Protein AF-A0A933T3J9-F1 (afdb_monomer_lite)

Radius of gyration: 17.56 Å; chains: 1; bounding box: 38×49×38 Å

Structure (mmCIF, N/CA/C/O backbone):
data_AF-A0A933T3J9-F1
#
_entry.id   AF-A0A933T3J9-F1
#
loop_
_atom_site.group_PDB
_atom_site.id
_atom_site.type_symbol
_atom_site.label_atom_id
_atom_site.label_alt_id
_atom_site.label_comp_id
_atom_site.label_asym_id
_atom_site.label_entity_id
_atom_site.label_seq_id
_atom_site.pdbx_PDB_ins_code
_atom_site.Cartn_x
_atom_site.Cartn_y
_atom_site.Cartn_z
_atom_site.occupancy
_atom_site.B_iso_or_equiv
_atom_site.auth_seq_id
_atom_site.auth_comp_id
_atom_site.auth_asym_id
_atom_site.auth_atom_id
_atom_site.pdbx_PDB_model_num
ATOM 1 N N . MET A 1 1 ? 1.693 22.160 -17.243 1.00 55.09 1 MET A N 1
ATOM 2 C CA . MET A 1 1 ? 0.387 21.492 -17.421 1.00 55.09 1 MET A CA 1
ATOM 3 C C . MET A 1 1 ? 0.238 20.539 -16.253 1.00 55.09 1 MET A C 1
ATOM 5 O O . MET A 1 1 ? 1.158 19.763 -16.039 1.00 55.09 1 MET A O 1
ATOM 9 N N . ASP A 1 2 ? -0.835 20.651 -15.471 1.00 64.81 2 ASP A N 1
ATOM 10 C CA . ASP A 1 2 ? -1.022 19.845 -14.259 1.00 64.81 2 ASP A CA 1
ATOM 11 C C . ASP A 1 2 ? -2.109 18.801 -14.507 1.00 64.81 2 ASP A C 1
ATOM 13 O O . ASP A 1 2 ? -3.264 19.147 -14.759 1.00 64.81 2 ASP A O 1
ATOM 17 N N . PHE A 1 3 ? -1.749 17.526 -14.394 1.00 70.88 3 PHE A N 1
ATOM 18 C CA . PHE A 1 3 ? -2.694 16.413 -14.466 1.00 70.88 3 PHE A CA 1
ATOM 19 C C . PHE A 1 3 ? -2.849 15.803 -13.082 1.00 70.88 3 PHE A C 1
ATOM 21 O O . PHE A 1 3 ? -1.856 15.551 -12.404 1.00 70.88 3 PHE A O 1
ATOM 28 N N . SER A 1 4 ? -4.089 15.594 -12.640 1.00 78.44 4 SER A N 1
ATOM 29 C CA . SER A 1 4 ? -4.407 14.926 -11.374 1.00 78.44 4 SER A CA 1
ATOM 30 C C . SER A 1 4 ? -5.415 13.822 -11.625 1.00 78.44 4 SER A C 1
ATOM 32 O O . SER A 1 4 ? -6.402 14.044 -12.324 1.00 78.44 4 SER A O 1
ATOM 34 N N . PHE A 1 5 ? -5.194 12.661 -11.026 1.00 80.31 5 PHE A N 1
ATOM 35 C CA . PHE A 1 5 ? -6.077 11.517 -11.197 1.00 80.31 5 PHE A CA 1
ATOM 36 C C . PHE A 1 5 ? -6.104 10.657 -9.930 1.00 80.31 5 PHE A C 1
ATOM 38 O O . PHE A 1 5 ? -5.130 10.597 -9.172 1.00 80.31 5 PHE A O 1
ATOM 45 N N . VAL A 1 6 ? -7.267 10.056 -9.668 1.00 83.12 6 VAL A N 1
ATOM 46 C CA . VAL A 1 6 ? -7.480 9.112 -8.565 1.00 83.12 6 VAL A CA 1
ATOM 47 C C . VAL A 1 6 ? -7.300 7.712 -9.127 1.00 83.12 6 VAL A C 1
ATOM 49 O O . VAL A 1 6 ? -8.023 7.332 -10.042 1.00 83.12 6 VAL A O 1
ATOM 52 N N . ASN A 1 7 ? -6.359 6.953 -8.568 1.00 74.06 7 ASN A N 1
ATOM 53 C CA . ASN A 1 7 ? -6.051 5.603 -9.050 1.00 74.06 7 ASN A CA 1
ATOM 54 C C . ASN A 1 7 ? -6.720 4.504 -8.241 1.00 74.06 7 ASN A C 1
ATOM 56 O O . ASN A 1 7 ? -7.102 3.476 -8.788 1.00 74.06 7 ASN A O 1
ATOM 60 N N . ASN A 1 8 ? -6.802 4.686 -6.927 1.00 85.94 8 ASN A N 1
ATOM 61 C CA . ASN A 1 8 ? -7.335 3.685 -6.024 1.00 85.94 8 ASN A CA 1
ATOM 62 C C . ASN A 1 8 ? -7.976 4.346 -4.812 1.00 85.94 8 ASN A C 1
ATOM 64 O O . ASN A 1 8 ? -7.613 5.453 -4.398 1.00 85.94 8 ASN A O 1
ATOM 68 N N . PHE A 1 9 ? -8.918 3.619 -4.227 1.00 93.50 9 PHE A N 1
ATOM 69 C CA . PHE A 1 9 ? -9.511 3.950 -2.947 1.00 93.50 9 PHE A CA 1
ATOM 70 C C . PHE A 1 9 ? -9.693 2.682 -2.119 1.00 93.50 9 PHE A C 1
ATOM 72 O O . PHE A 1 9 ? -9.821 1.584 -2.655 1.00 93.50 9 PHE A O 1
ATOM 79 N N . LEU A 1 10 ? -9.713 2.849 -0.803 1.00 95.44 10 LEU A N 1
ATOM 80 C CA . LEU A 1 10 ? -10.013 1.799 0.157 1.00 95.44 10 LEU A CA 1
ATOM 81 C C . LEU A 1 10 ? -11.056 2.307 1.142 1.00 95.44 10 LEU A C 1
ATOM 83 O O . LEU A 1 10 ? -11.015 3.463 1.561 1.00 95.44 10 LEU A O 1
ATOM 87 N N . ILE A 1 11 ? -11.967 1.427 1.538 1.00 95.31 11 ILE A N 1
ATOM 88 C CA . ILE A 1 11 ? -12.901 1.668 2.637 1.00 95.31 11 ILE A CA 1
ATOM 89 C C . ILE A 1 11 ? -12.298 1.043 3.896 1.00 95.31 11 ILE A C 1
ATOM 91 O O . ILE A 1 11 ? -11.693 -0.032 3.830 1.00 95.31 11 ILE A O 1
ATOM 95 N N . SER A 1 12 ? -12.431 1.722 5.034 1.00 94.94 12 SER A N 1
ATOM 96 C CA . SER A 1 12 ? -11.955 1.199 6.309 1.00 94.94 12 SER A CA 1
ATOM 97 C C . SER A 1 12 ? -12.676 -0.105 6.667 1.00 94.94 12 SER A C 1
ATOM 99 O O . SER A 1 12 ? -13.829 -0.307 6.286 1.00 94.94 12 SER A O 1
ATOM 101 N N . PRO A 1 13 ? -12.044 -1.000 7.441 1.00 93.06 13 PRO A N 1
ATOM 102 C CA . PRO A 1 13 ? -12.647 -2.283 7.810 1.00 93.06 13 PRO A CA 1
ATOM 103 C C . PRO A 1 13 ? -13.990 -2.200 8.543 1.00 93.06 13 PRO A C 1
ATOM 105 O O . PRO A 1 13 ? -14.773 -3.143 8.485 1.00 93.06 13 PRO A O 1
ATOM 108 N N . ASP A 1 14 ? -14.251 -1.093 9.237 1.00 93.75 14 ASP A N 1
ATOM 109 C CA . ASP A 1 14 ? -15.522 -0.811 9.911 1.00 93.75 14 ASP A CA 1
ATOM 110 C C . ASP A 1 14 ? -16.562 -0.125 9.005 1.00 93.75 14 ASP A C 1
ATOM 112 O O . ASP A 1 14 ? -17.691 0.100 9.433 1.00 93.75 14 ASP A O 1
ATOM 116 N N . GLY A 1 15 ? -16.207 0.205 7.760 1.00 94.75 15 GLY A N 1
ATOM 117 C CA . GLY A 1 15 ? -17.090 0.842 6.783 1.00 94.75 15 GLY A CA 1
ATOM 118 C C . GLY A 1 15 ? -17.338 2.336 7.005 1.00 94.75 15 GLY A C 1
ATOM 119 O O . GLY A 1 15 ? -18.143 2.926 6.289 1.00 94.75 15 GLY A O 1
ATOM 120 N N . LEU A 1 16 ? -16.681 2.964 7.984 1.00 95.31 16 LEU A N 1
ATOM 121 C CA . LEU A 1 16 ? -16.985 4.343 8.386 1.00 95.31 16 LEU A CA 1
ATOM 122 C C . LEU A 1 16 ? -16.165 5.400 7.642 1.00 95.31 16 LEU A C 1
ATOM 124 O O . LEU A 1 16 ? -16.545 6.574 7.619 1.00 95.31 16 LEU A O 1
ATOM 128 N N . ARG A 1 17 ? -15.036 5.012 7.045 1.00 95.31 17 ARG A N 1
ATOM 129 C CA . ARG A 1 17 ? -14.083 5.920 6.404 1.00 95.31 17 ARG A CA 1
ATOM 130 C C . ARG A 1 17 ? -13.668 5.424 5.032 1.00 95.31 17 ARG A C 1
ATOM 132 O O . ARG A 1 17 ? -13.721 4.237 4.728 1.00 95.31 17 ARG A O 1
ATOM 139 N N . ILE A 1 18 ? -13.199 6.359 4.222 1.00 96.31 18 ILE A N 1
ATOM 140 C CA . ILE A 1 18 ? -12.605 6.108 2.915 1.00 96.31 18 ILE A CA 1
ATOM 141 C C . ILE A 1 18 ? -11.240 6.788 2.846 1.00 96.31 18 ILE A C 1
ATOM 143 O O . ILE A 1 18 ? -11.053 7.889 3.367 1.00 96.31 18 ILE A O 1
ATOM 147 N N . ALA A 1 19 ? -10.291 6.124 2.203 1.00 96.12 19 ALA A N 1
ATOM 148 C CA . ALA A 1 19 ? -9.004 6.667 1.818 1.00 96.12 19 ALA A CA 1
ATOM 149 C C . ALA A 1 19 ? -8.888 6.594 0.298 1.00 96.12 19 ALA A C 1
ATOM 151 O O . ALA A 1 19 ? -9.333 5.620 -0.305 1.00 96.12 19 ALA A O 1
ATOM 152 N N . TRP A 1 20 ? -8.289 7.599 -0.330 1.00 94.88 20 TRP A N 1
ATOM 153 C CA . TRP A 1 20 ? -7.970 7.584 -1.759 1.00 94.88 20 TRP A CA 1
ATOM 154 C C . TRP A 1 20 ? -6.643 8.285 -1.994 1.00 94.88 20 TRP A C 1
ATOM 156 O O . TRP A 1 20 ? -6.284 9.227 -1.278 1.00 94.88 20 TRP A O 1
ATOM 166 N N . ASN A 1 21 ? -5.914 7.822 -3.003 1.00 91.25 21 ASN A N 1
ATOM 167 C CA . ASN A 1 21 ? -4.670 8.448 -3.404 1.00 91.25 21 ASN A CA 1
ATOM 168 C C . ASN A 1 21 ? -4.857 9.247 -4.693 1.00 91.25 21 ASN A C 1
ATOM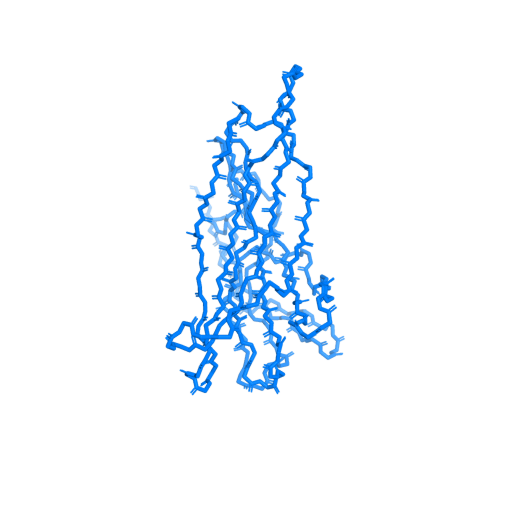 170 O O . ASN A 1 21 ? -5.579 8.840 -5.604 1.00 91.25 21 ASN A O 1
ATOM 174 N N . VAL A 1 22 ? -4.181 10.387 -4.754 1.00 89.06 22 VAL A N 1
ATOM 175 C CA . VAL A 1 22 ? -4.123 11.271 -5.912 1.00 89.06 22 VAL A CA 1
ATOM 176 C C . VAL A 1 22 ? -2.670 11.356 -6.344 1.00 89.06 22 VAL A C 1
ATOM 178 O O . VAL A 1 22 ? -1.807 11.721 -5.546 1.00 89.06 22 VAL A O 1
ATOM 181 N N . ASN A 1 23 ? -2.408 11.040 -7.608 1.00 83.19 23 ASN A N 1
ATOM 182 C CA . ASN A 1 23 ? -1.127 11.332 -8.235 1.00 83.19 23 ASN A CA 1
ATOM 183 C C . ASN A 1 23 ? -1.289 12.605 -9.062 1.00 83.19 23 ASN A C 1
ATOM 185 O O . ASN A 1 23 ? -2.213 12.712 -9.874 1.00 83.19 23 ASN A O 1
ATOM 189 N N . ARG A 1 24 ? -0.412 13.585 -8.832 1.00 81.94 24 ARG A N 1
ATOM 190 C CA . ARG A 1 24 ? -0.346 14.807 -9.631 1.00 81.94 24 ARG A CA 1
ATOM 191 C C . ARG A 1 24 ? 1.013 14.928 -10.299 1.00 81.94 24 ARG A C 1
ATOM 193 O O . ARG A 1 24 ? 2.027 14.971 -9.610 1.00 81.94 24 ARG A O 1
ATOM 200 N N . ILE A 1 25 ? 1.022 15.042 -11.621 1.00 77.69 25 ILE A N 1
ATOM 201 C CA . ILE A 1 25 ? 2.235 15.337 -12.387 1.00 77.69 25 ILE A CA 1
ATOM 202 C C . ILE A 1 25 ? 2.425 16.853 -12.379 1.00 77.69 25 ILE A C 1
ATOM 204 O O . ILE A 1 25 ? 1.504 17.598 -12.715 1.00 77.69 25 ILE A O 1
ATOM 208 N N . THR A 1 26 ? 3.599 17.299 -11.943 1.00 73.38 26 THR A N 1
ATOM 209 C CA . THR A 1 26 ? 3.971 18.711 -11.784 1.00 73.38 26 THR A CA 1
ATOM 210 C C . THR A 1 26 ? 5.391 18.954 -12.284 1.00 73.38 26 THR A C 1
ATOM 212 O O . THR A 1 26 ? 6.182 18.013 -12.366 1.00 73.38 26 THR A O 1
ATOM 215 N N . ASN A 1 27 ? 5.723 20.223 -12.555 1.00 70.75 27 ASN A N 1
ATOM 216 C CA . ASN A 1 27 ? 7.089 20.686 -12.836 1.00 70.75 27 ASN A CA 1
ATOM 217 C C . ASN A 1 27 ? 7.819 19.818 -13.872 1.00 70.75 27 ASN A C 1
ATOM 219 O O . ASN A 1 27 ? 8.883 19.271 -13.593 1.00 70.75 27 ASN A O 1
ATOM 223 N N . ILE A 1 28 ? 7.216 19.672 -15.051 1.00 70.44 28 ILE A N 1
ATOM 224 C CA . ILE A 1 28 ? 7.847 19.003 -16.188 1.00 70.44 28 ILE A CA 1
ATOM 225 C C . ILE A 1 28 ? 9.017 19.881 -16.646 1.00 70.44 28 ILE A C 1
ATOM 227 O O . ILE A 1 28 ? 8.816 21.046 -16.991 1.00 70.44 28 ILE A O 1
ATOM 231 N N . ILE A 1 29 ? 10.226 19.337 -16.582 1.00 69.12 29 ILE A N 1
ATOM 232 C CA . ILE A 1 29 ? 11.463 19.955 -17.048 1.00 69.12 29 ILE A CA 1
ATOM 233 C C . ILE A 1 29 ? 11.836 19.246 -18.348 1.00 69.12 29 ILE A C 1
ATOM 235 O O . ILE A 1 29 ? 12.036 18.035 -18.361 1.00 69.12 29 ILE A O 1
ATOM 239 N N . GLU A 1 30 ? 11.908 20.009 -19.433 1.00 60.75 30 GLU A N 1
ATOM 240 C CA . GLU A 1 30 ? 12.377 19.528 -20.732 1.00 60.75 30 GLU A CA 1
ATOM 241 C C . GLU A 1 30 ? 13.916 19.466 -20.708 1.00 60.75 30 GLU A C 1
ATOM 243 O O . GLU A 1 30 ? 14.597 20.457 -20.965 1.00 60.75 30 GLU A O 1
ATOM 248 N N . ASP A 1 31 ? 14.463 18.318 -20.308 1.00 63.38 31 ASP A N 1
ATOM 249 C CA . ASP A 1 31 ? 15.848 17.891 -20.555 1.00 63.38 31 ASP A CA 1
ATOM 250 C C . ASP A 1 31 ? 15.862 16.705 -21.543 1.00 63.38 31 ASP A C 1
ATOM 252 O O . ASP A 1 31 ? 14.793 16.224 -21.915 1.00 63.38 31 ASP A O 1
ATOM 256 N N . ASP A 1 32 ? 17.042 16.252 -21.996 1.00 56.03 32 ASP A N 1
ATOM 257 C CA . ASP A 1 32 ? 17.184 15.180 -23.010 1.00 56.03 32 ASP A CA 1
ATOM 258 C C . ASP A 1 32 ? 16.370 13.908 -22.672 1.00 56.03 32 ASP A C 1
ATOM 260 O O . ASP A 1 32 ? 15.884 13.228 -23.574 1.00 56.03 32 ASP A O 1
ATOM 264 N N . ASP A 1 33 ? 16.173 13.645 -21.375 1.00 62.41 33 ASP A N 1
ATOM 265 C CA . ASP A 1 33 ? 15.418 12.514 -20.826 1.00 62.41 33 ASP A CA 1
ATOM 266 C C . ASP A 1 33 ? 13.975 12.898 -20.408 1.00 62.41 33 ASP A C 1
ATOM 268 O O . ASP A 1 33 ? 13.097 12.052 -20.300 1.00 62.41 33 ASP A O 1
ATOM 272 N N . GLY A 1 34 ? 13.668 14.169 -20.155 1.00 66.50 34 GLY A N 1
ATOM 273 C CA . GLY A 1 34 ? 12.379 14.613 -19.619 1.00 66.50 34 GLY A CA 1
ATOM 274 C C . GLY A 1 34 ? 12.160 14.246 -18.149 1.00 66.50 34 GLY A C 1
ATOM 275 O O . GLY A 1 34 ? 11.584 13.207 -17.815 1.00 66.50 34 GLY A O 1
ATOM 276 N N . THR A 1 35 ? 12.541 15.132 -17.235 1.00 70.62 35 THR A N 1
ATOM 277 C CA . THR A 1 35 ? 12.267 14.984 -15.800 1.00 70.62 35 THR A CA 1
ATOM 278 C C . THR A 1 35 ? 10.897 15.559 -15.425 1.00 70.62 35 THR A C 1
ATOM 280 O O . THR A 1 35 ? 10.619 16.729 -15.673 1.00 70.62 35 THR A O 1
ATOM 283 N N . ALA A 1 36 ? 10.070 14.810 -14.692 1.00 75.69 36 ALA A N 1
ATOM 284 C CA . ALA A 1 36 ? 8.884 15.355 -14.023 1.00 75.69 36 ALA A CA 1
ATOM 285 C C . ALA A 1 36 ? 8.840 15.001 -12.536 1.00 75.69 36 ALA A C 1
ATOM 287 O O . ALA A 1 36 ? 9.555 14.129 -12.036 1.00 75.69 36 ALA A O 1
ATOM 288 N N . PHE A 1 37 ? 7.966 15.688 -11.806 1.00 77.75 37 PHE A N 1
ATOM 289 C CA . PHE A 1 37 ? 7.715 15.406 -10.402 1.00 77.75 37 PHE A CA 1
ATOM 290 C C . PHE A 1 37 ? 6.298 14.890 -10.216 1.00 77.75 37 PHE A C 1
ATOM 292 O O . PHE A 1 37 ? 5.326 15.585 -10.521 1.00 77.75 37 PHE A O 1
ATOM 299 N N . ILE A 1 38 ? 6.181 13.690 -9.654 1.00 79.75 38 ILE A N 1
ATOM 300 C CA . ILE A 1 38 ? 4.901 13.134 -9.234 1.00 79.75 38 ILE A CA 1
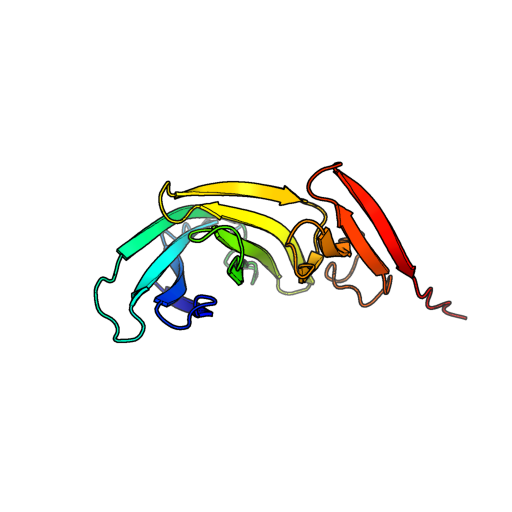ATOM 301 C C . ILE A 1 38 ? 4.712 13.466 -7.765 1.00 79.75 38 ILE A C 1
ATOM 303 O O . ILE A 1 38 ? 5.455 13.025 -6.890 1.00 79.75 38 ILE A O 1
ATOM 307 N N . LYS A 1 39 ? 3.695 14.264 -7.489 1.00 85.69 39 LYS A N 1
ATOM 308 C CA . LYS A 1 39 ? 3.221 14.531 -6.145 1.00 85.69 39 LYS A CA 1
ATOM 309 C C . LYS A 1 39 ? 2.181 13.471 -5.798 1.00 85.69 39 LYS A C 1
ATOM 311 O O . LYS A 1 39 ? 1.101 13.454 -6.390 1.00 85.69 39 LYS A O 1
ATOM 316 N N . HIS A 1 40 ? 2.521 12.592 -4.866 1.00 87.62 40 HIS A N 1
ATOM 317 C CA . HIS A 1 40 ? 1.617 11.563 -4.371 1.00 87.62 40 HIS A CA 1
ATOM 318 C C . HIS A 1 40 ? 0.972 12.050 -3.077 1.00 87.62 40 HIS A C 1
ATOM 320 O O . HIS A 1 40 ? 1.662 12.392 -2.117 1.00 87.62 40 HIS A O 1
ATOM 326 N N . GLU A 1 41 ? -0.354 12.114 -3.063 1.00 92.25 41 GLU A N 1
ATOM 327 C CA . GLU A 1 41 ? -1.145 12.597 -1.935 1.00 92.25 41 GLU A CA 1
ATOM 328 C C . GLU A 1 41 ? -2.158 11.536 -1.520 1.00 92.25 41 GLU A C 1
ATOM 330 O O . GLU A 1 41 ? -2.830 10.951 -2.367 1.00 92.25 41 GLU A O 1
ATOM 335 N N . VAL A 1 42 ? -2.310 11.319 -0.216 1.00 94.12 42 VAL A N 1
ATOM 336 C CA . VAL A 1 42 ? -3.337 10.430 0.336 1.00 94.12 42 VAL A CA 1
ATOM 337 C C . VAL A 1 42 ? -4.293 11.261 1.160 1.00 94.12 42 VAL A C 1
ATOM 339 O O . VAL A 1 42 ? -3.892 11.992 2.071 1.00 94.12 42 VAL A O 1
ATOM 342 N N . TYR A 1 43 ? -5.570 11.125 0.842 1.00 95.25 43 TYR A N 1
ATOM 343 C CA . TYR A 1 43 ? -6.650 11.752 1.575 1.00 95.25 43 TYR A CA 1
ATOM 344 C C . TYR A 1 43 ? -7.464 10.699 2.307 1.00 95.25 43 TYR A C 1
ATOM 346 O O . TYR A 1 43 ? -7.593 9.567 1.845 1.00 95.25 43 TYR A O 1
ATOM 354 N N . THR A 1 44 ? -8.046 11.102 3.431 1.00 96.12 44 THR A N 1
ATOM 355 C CA . THR A 1 44 ? -9.072 10.335 4.137 1.00 96.12 44 THR A CA 1
ATOM 356 C C . THR A 1 44 ? -10.299 11.202 4.360 1.00 96.12 44 THR A C 1
ATOM 358 O O . THR A 1 44 ? -10.185 12.427 4.410 1.00 96.12 44 THR A O 1
ATOM 361 N N . ALA A 1 45 ? -11.463 10.577 4.481 1.00 97.06 45 ALA A N 1
ATOM 362 C CA . ALA A 1 45 ? -12.709 11.216 4.886 1.00 97.06 45 ALA A CA 1
ATOM 363 C C . ALA A 1 45 ? -13.622 10.187 5.565 1.00 97.06 45 ALA A C 1
ATOM 365 O O . ALA A 1 45 ? -13.403 8.975 5.451 1.00 97.06 45 ALA A O 1
ATOM 366 N N . ASN A 1 46 ? -14.671 10.658 6.234 1.00 96.81 46 ASN A N 1
ATOM 367 C CA . ASN A 1 46 ? -15.814 9.810 6.562 1.00 96.81 46 ASN A CA 1
ATOM 368 C C . ASN A 1 46 ? -16.505 9.360 5.264 1.00 96.81 46 ASN A C 1
ATOM 370 O O . ASN A 1 46 ? -16.377 10.009 4.224 1.00 96.81 46 ASN A O 1
ATOM 374 N N . ILE A 1 47 ? -17.260 8.261 5.315 1.00 95.50 47 ILE A N 1
ATOM 375 C CA . ILE A 1 47 ? -17.940 7.718 4.127 1.00 95.50 47 ILE A CA 1
ATOM 376 C C . ILE A 1 47 ? -18.982 8.684 3.530 1.00 95.50 47 ILE A C 1
ATOM 378 O O . ILE A 1 47 ? -19.269 8.625 2.339 1.00 95.50 47 ILE A O 1
ATOM 382 N N . ASP A 1 48 ? -19.502 9.618 4.334 1.00 95.50 48 ASP A N 1
ATOM 383 C CA . ASP A 1 48 ? -20.388 10.705 3.893 1.00 95.50 48 ASP A CA 1
ATOM 384 C C . ASP A 1 48 ? -19.633 11.905 3.278 1.00 95.50 48 ASP A C 1
ATOM 386 O O . ASP A 1 48 ? -20.238 12.926 2.951 1.00 95.50 48 ASP A O 1
ATOM 390 N N . GLY A 1 49 ? -18.309 11.798 3.128 1.00 92.44 49 GLY A N 1
ATOM 391 C CA . GLY A 1 49 ? -17.429 12.814 2.550 1.00 92.44 49 GLY A CA 1
ATOM 392 C C . GLY A 1 49 ? -16.996 13.918 3.518 1.00 92.44 49 GLY A C 1
ATOM 393 O O . GLY A 1 49 ? -16.187 14.771 3.139 1.00 92.44 49 GLY A O 1
ATOM 394 N N . LYS A 1 50 ? -17.491 13.923 4.762 1.00 95.94 50 LYS A N 1
ATOM 395 C CA . LYS A 1 50 ? -17.083 14.907 5.775 1.00 95.94 50 LYS A CA 1
ATOM 396 C C . LYS A 1 50 ? -15.710 14.590 6.356 1.00 95.94 50 LYS A C 1
ATOM 398 O O . LYS A 1 50 ? -15.162 13.507 6.170 1.00 95.94 50 LYS A O 1
ATOM 403 N N . ASP A 1 51 ? -15.152 15.568 7.066 1.00 95.25 51 ASP A N 1
ATOM 404 C CA . ASP A 1 51 ? -13.850 15.471 7.733 1.00 95.25 51 ASP A CA 1
ATOM 405 C C . ASP A 1 51 ? -12.704 15.069 6.795 1.00 95.25 51 ASP A C 1
ATOM 407 O O . ASP A 1 51 ? -11.776 14.362 7.190 1.00 95.25 51 ASP A O 1
ATOM 411 N N . LYS A 1 52 ? -12.751 15.548 5.545 1.00 96.19 52 LYS A N 1
ATOM 412 C CA . LYS A 1 52 ? -11.684 15.321 4.572 1.00 96.19 52 LYS A CA 1
ATOM 413 C C . LYS A 1 52 ? -10.354 15.883 5.082 1.00 96.19 52 LYS A C 1
ATOM 415 O O . LYS A 1 52 ? -10.250 17.074 5.377 1.00 96.19 52 LYS A O 1
ATOM 420 N N . ARG A 1 53 ? -9.312 15.050 5.099 1.00 95.44 53 ARG A N 1
ATOM 421 C CA . ARG A 1 53 ? -7.949 15.411 5.526 1.00 95.44 53 ARG A CA 1
ATOM 422 C C . ARG A 1 53 ? -6.910 14.874 4.551 1.00 95.44 53 ARG A C 1
ATOM 424 O O . ARG A 1 53 ? -7.030 13.744 4.089 1.00 95.44 53 ARG A O 1
ATOM 431 N N . LEU A 1 54 ? -5.888 15.678 4.262 1.00 95.50 54 LEU A N 1
ATOM 432 C CA . LEU A 1 54 ? -4.642 15.206 3.653 1.00 95.50 54 LEU A CA 1
ATOM 433 C C . LEU A 1 54 ? -3.807 14.560 4.761 1.00 95.50 54 LEU A C 1
ATOM 435 O O . LEU A 1 54 ? -3.498 15.227 5.744 1.00 95.50 54 LEU A O 1
ATOM 439 N N . VAL A 1 55 ? -3.478 13.282 4.613 1.00 95.19 55 VAL A N 1
ATOM 440 C CA . VAL A 1 55 ? -2.802 12.488 5.658 1.00 95.19 55 VAL A CA 1
ATOM 441 C C . VAL A 1 55 ? -1.390 12.077 5.263 1.00 95.19 55 VAL A C 1
ATOM 443 O O . VAL A 1 55 ? -0.578 11.728 6.111 1.00 95.19 55 VAL A O 1
ATOM 446 N N . PHE A 1 56 ? -1.082 12.145 3.971 1.00 94.50 56 PHE A N 1
ATOM 447 C CA . PHE A 1 56 ? 0.253 11.901 3.459 1.00 94.50 56 PHE A CA 1
ATOM 448 C C . PHE A 1 56 ? 0.478 12.697 2.185 1.00 94.50 56 PHE A C 1
ATOM 450 O O . PHE A 1 56 ? -0.429 12.841 1.362 1.00 94.50 56 PHE A O 1
ATOM 457 N N . LYS A 1 57 ? 1.698 13.201 2.030 1.00 93.06 57 LYS A N 1
ATOM 458 C CA . LYS A 1 57 ? 2.163 13.854 0.818 1.00 93.06 57 LYS A CA 1
ATOM 459 C C . LYS A 1 57 ? 3.647 13.583 0.655 1.00 93.06 57 LYS A C 1
ATOM 461 O O . LYS A 1 57 ? 4.433 13.883 1.548 1.00 93.06 57 LYS A O 1
ATOM 466 N N . GLU A 1 58 ? 4.020 13.129 -0.525 1.00 89.12 58 GLU A N 1
ATOM 467 C CA . GLU A 1 58 ? 5.407 13.032 -0.958 1.00 89.12 58 GLU A CA 1
ATOM 468 C C . GLU A 1 58 ? 5.550 13.614 -2.365 1.00 89.12 58 GLU A C 1
ATOM 470 O O . GLU A 1 58 ? 4.572 13.793 -3.100 1.00 89.12 58 GLU A O 1
ATOM 475 N N . GLN A 1 59 ? 6.784 13.931 -2.733 1.00 86.81 59 GLN A N 1
ATOM 476 C CA . GLN A 1 59 ? 7.134 14.324 -4.087 1.00 86.81 59 GLN A CA 1
ATOM 477 C C . GLN A 1 59 ? 8.238 13.400 -4.576 1.00 86.81 59 GLN A C 1
ATOM 479 O O . GLN A 1 59 ? 9.299 13.299 -3.964 1.00 86.81 59 GLN A O 1
ATOM 484 N N . LEU A 1 60 ? 7.966 12.732 -5.685 1.00 79.81 60 LEU A N 1
ATOM 485 C CA . LEU A 1 60 ? 8.833 11.756 -6.314 1.00 79.81 60 LEU A CA 1
ATOM 486 C C . LEU A 1 60 ? 9.394 12.382 -7.585 1.00 79.81 60 LEU A C 1
ATOM 488 O O . LEU A 1 60 ? 8.643 12.912 -8.404 1.00 79.81 60 LEU A O 1
ATOM 492 N N . LYS A 1 61 ? 10.715 12.340 -7.744 1.00 79.69 61 LYS A N 1
ATOM 493 C CA . LYS A 1 61 ? 11.359 12.710 -9.003 1.00 79.69 61 LYS A CA 1
ATOM 494 C C . LYS A 1 61 ? 11.293 11.506 -9.938 1.00 79.69 61 LYS A C 1
ATOM 496 O O . LYS A 1 61 ? 11.782 10.440 -9.574 1.00 79.69 61 LYS A O 1
ATOM 501 N N . VAL A 1 62 ? 10.718 11.690 -11.119 1.00 74.62 62 VAL A N 1
ATOM 502 C CA . VAL A 1 62 ? 10.622 10.668 -12.163 1.00 74.62 62 VAL A CA 1
ATOM 503 C C . VAL A 1 62 ? 11.397 11.174 -13.372 1.00 74.62 62 VAL A C 1
ATOM 505 O O . VAL A 1 62 ? 11.183 12.297 -13.824 1.00 74.62 62 VAL A O 1
ATOM 508 N N . LYS A 1 63 ? 12.354 10.375 -13.834 1.00 69.69 63 LYS A N 1
ATOM 509 C CA . LYS A 1 63 ? 13.041 10.603 -15.107 1.00 69.69 63 LYS A CA 1
ATOM 510 C C . LYS A 1 63 ? 12.253 9.919 -16.223 1.00 69.69 63 LYS A C 1
ATOM 512 O O . LYS A 1 63 ? 11.494 8.999 -15.926 1.00 69.69 63 LYS A O 1
ATOM 517 N N . ASP A 1 64 ? 12.451 10.336 -17.467 1.00 65.62 64 ASP A N 1
ATOM 518 C CA . ASP A 1 64 ? 11.885 9.670 -18.644 1.00 65.62 64 ASP A CA 1
ATOM 519 C C . ASP A 1 64 ? 10.358 9.777 -18.769 1.00 65.62 64 ASP A C 1
ATOM 521 O O . ASP A 1 64 ? 9.699 8.888 -19.307 1.00 65.62 64 ASP A O 1
ATOM 525 N N . VAL A 1 65 ? 9.758 10.878 -18.301 1.00 56.94 65 VAL A N 1
ATOM 526 C CA . VAL A 1 65 ? 8.286 11.050 -18.309 1.00 56.94 65 VAL A CA 1
ATOM 527 C C . VAL A 1 65 ? 7.709 11.141 -19.723 1.00 56.94 65 VAL A C 1
ATOM 529 O O . VAL A 1 65 ? 6.538 10.824 -19.929 1.00 56.94 65 VAL A O 1
ATOM 532 N N . PHE A 1 66 ? 8.525 11.514 -20.711 1.00 56.44 66 PHE A N 1
ATOM 533 C CA . PHE A 1 66 ? 8.147 11.474 -22.126 1.00 56.44 66 PHE A CA 1
ATOM 534 C C . PHE A 1 66 ? 8.431 10.123 -22.804 1.00 56.44 66 PHE A C 1
ATOM 536 O O . PHE A 1 66 ? 7.994 9.920 -23.932 1.00 56.44 66 PHE A O 1
ATOM 543 N N . ALA A 1 67 ? 9.109 9.189 -22.129 1.00 52.66 67 ALA A N 1
ATOM 544 C CA . ALA A 1 67 ? 9.377 7.834 -22.624 1.00 52.66 67 ALA A CA 1
ATOM 545 C C . ALA A 1 67 ? 8.296 6.814 -22.201 1.00 52.66 67 ALA A C 1
ATOM 547 O O . ALA A 1 67 ? 8.573 5.622 -22.079 1.00 52.66 67 ALA A O 1
ATOM 548 N N . ASP A 1 68 ? 7.074 7.282 -21.921 1.00 56.16 68 ASP A N 1
ATOM 549 C CA . ASP A 1 68 ? 5.974 6.507 -21.326 1.00 56.16 68 ASP A CA 1
ATOM 550 C C . ASP A 1 68 ? 6.315 5.866 -19.959 1.00 56.16 68 ASP A C 1
ATOM 552 O O . ASP A 1 68 ? 5.646 4.918 -19.538 1.00 56.16 68 ASP A O 1
ATOM 556 N N . ASN A 1 69 ? 7.327 6.375 -19.238 1.00 60.88 69 ASN A N 1
ATOM 557 C CA . ASN A 1 69 ? 7.677 5.888 -17.905 1.00 60.88 69 ASN A CA 1
ATOM 558 C C . ASN A 1 69 ? 6.942 6.679 -16.808 1.00 60.88 69 ASN A C 1
ATOM 560 O O . ASN A 1 69 ? 7.067 7.899 -16.689 1.00 60.88 69 ASN A O 1
ATOM 564 N N . GLY A 1 70 ? 6.180 5.982 -15.968 1.00 67.44 70 GLY A N 1
ATOM 565 C CA . GLY A 1 70 ? 5.447 6.551 -14.840 1.00 67.44 70 GLY A CA 1
ATOM 566 C C . GLY A 1 70 ? 5.690 5.750 -13.569 1.00 67.44 70 GLY A C 1
ATOM 567 O O . GLY A 1 70 ? 5.804 4.536 -13.617 1.00 67.44 70 GLY A O 1
ATOM 568 N N . MET A 1 71 ? 5.745 6.408 -12.413 1.00 75.38 71 MET A N 1
ATOM 569 C CA . MET A 1 71 ? 5.767 5.718 -11.122 1.00 75.38 71 MET A CA 1
ATOM 570 C C . MET A 1 71 ? 4.527 6.087 -10.325 1.00 75.38 71 MET A C 1
ATOM 572 O O . MET A 1 71 ? 4.226 7.259 -10.106 1.00 75.38 71 MET A O 1
ATOM 576 N N . GLU A 1 72 ? 3.821 5.079 -9.843 1.00 80.19 72 GLU A N 1
ATOM 577 C CA . GLU A 1 72 ? 2.622 5.255 -9.046 1.00 80.19 72 GLU A CA 1
ATOM 578 C C . GLU A 1 72 ? 2.736 4.480 -7.749 1.00 80.19 72 GLU A C 1
ATOM 580 O O . GLU A 1 72 ? 3.160 3.331 -7.738 1.00 80.19 72 GLU A O 1
ATOM 585 N N . ARG A 1 73 ? 2.246 5.053 -6.653 1.00 85.75 73 ARG A N 1
ATOM 586 C CA . ARG A 1 73 ? 1.872 4.245 -5.494 1.00 85.75 73 ARG A CA 1
ATOM 587 C C . ARG A 1 73 ? 0.392 3.926 -5.550 1.00 85.75 73 ARG A C 1
ATOM 589 O O . ARG A 1 73 ? -0.441 4.808 -5.781 1.00 85.75 73 ARG A O 1
ATOM 596 N N . ARG A 1 74 ? 0.069 2.658 -5.328 1.00 86.62 74 ARG A N 1
ATOM 597 C CA . ARG A 1 74 ? -1.294 2.135 -5.317 1.00 86.62 74 ARG A CA 1
ATOM 598 C C . ARG A 1 74 ? -1.572 1.564 -3.945 1.00 86.62 74 ARG A C 1
ATOM 600 O O . ARG A 1 74 ? -0.809 0.742 -3.450 1.00 86.62 74 ARG A O 1
ATOM 607 N N . MET A 1 75 ? -2.651 2.025 -3.325 1.00 92.88 75 MET A N 1
ATOM 608 C CA . MET A 1 75 ? -3.123 1.419 -2.088 1.00 92.88 75 MET A CA 1
ATOM 609 C C . MET A 1 75 ? -3.600 0.000 -2.366 1.00 92.88 75 MET A C 1
ATOM 611 O O . MET A 1 75 ? -4.350 -0.220 -3.314 1.00 92.88 75 MET A O 1
ATOM 615 N N . VAL A 1 76 ? -3.176 -0.937 -1.525 1.00 93.62 76 VAL A N 1
ATOM 616 C CA . VAL A 1 76 ? -3.498 -2.362 -1.675 1.00 93.62 76 VAL A CA 1
ATOM 617 C C . VAL A 1 76 ? -4.267 -2.919 -0.483 1.00 93.62 76 VAL A C 1
ATOM 619 O O . VAL A 1 76 ? -4.991 -3.900 -0.632 1.00 93.62 76 VAL A O 1
ATOM 622 N N . TYR A 1 77 ? -4.145 -2.307 0.701 1.00 95.12 77 TYR A N 1
ATOM 623 C CA . TYR A 1 77 ? -4.804 -2.814 1.903 1.00 95.12 77 TYR A CA 1
ATOM 624 C C . TYR A 1 77 ? -4.967 -1.755 3.004 1.00 95.12 77 TYR A C 1
ATOM 626 O O . TYR A 1 77 ? -4.085 -0.924 3.209 1.00 95.12 77 TYR A O 1
ATOM 634 N N . TRP A 1 78 ? -6.080 -1.815 3.744 1.00 96.00 78 TRP A N 1
ATOM 635 C CA . TRP A 1 78 ? -6.295 -1.061 4.984 1.00 96.00 78 TRP A CA 1
ATOM 636 C C . TRP A 1 78 ? -6.339 -2.050 6.144 1.00 96.00 78 TRP A C 1
ATOM 638 O O . TRP A 1 78 ? -7.192 -2.938 6.181 1.00 96.00 78 TRP A O 1
ATOM 648 N N . SER A 1 79 ? -5.416 -1.886 7.090 1.00 95.44 79 SER A N 1
ATOM 649 C CA . SER A 1 79 ? -5.303 -2.742 8.267 1.00 95.44 79 SER A CA 1
ATOM 650 C C . SER A 1 79 ? -6.596 -2.809 9.083 1.00 95.44 79 SER A C 1
ATOM 652 O O . SER A 1 79 ? -7.185 -1.793 9.457 1.00 95.44 79 SER A O 1
ATOM 654 N N . ARG A 1 80 ? -6.998 -4.039 9.404 1.00 93.56 80 ARG A N 1
ATOM 655 C CA . ARG A 1 80 ? -8.089 -4.419 10.311 1.00 93.56 80 ARG A CA 1
ATOM 656 C C . ARG A 1 80 ? -7.641 -4.453 11.767 1.00 93.56 80 ARG A C 1
ATOM 658 O O . ARG A 1 80 ? -8.494 -4.408 12.653 1.00 93.56 80 ARG A O 1
ATOM 665 N N . LYS A 1 81 ? -6.335 -4.554 12.037 1.00 92.25 81 LYS A N 1
ATOM 666 C CA . LYS A 1 81 ? -5.779 -4.612 13.401 1.00 92.25 81 LYS A CA 1
ATOM 667 C C . LYS A 1 81 ? -5.232 -3.273 13.884 1.00 92.25 81 LYS A C 1
ATOM 669 O O . LYS A 1 81 ? -5.445 -2.909 15.038 1.00 92.25 81 LYS A O 1
ATOM 674 N N . ILE A 1 82 ? -4.570 -2.530 13.008 1.00 89.50 82 ILE A N 1
ATOM 675 C CA . ILE A 1 82 ? -3.906 -1.262 13.296 1.00 89.50 82 ILE A CA 1
ATOM 676 C C . ILE A 1 82 ? -4.745 -0.153 12.660 1.00 89.50 82 ILE A C 1
ATOM 678 O O . ILE A 1 82 ? -4.659 0.110 11.463 1.00 89.50 82 ILE A O 1
ATOM 682 N N . LYS A 1 83 ? -5.582 0.499 13.480 1.00 78.94 83 LYS A N 1
ATOM 683 C CA . LYS A 1 83 ? -6.715 1.347 13.048 1.00 78.94 83 LYS A CA 1
ATOM 684 C C . LYS A 1 83 ? -6.390 2.503 12.088 1.00 78.94 83 LYS A C 1
ATOM 686 O O . LYS A 1 83 ? -7.311 3.068 11.511 1.00 78.94 83 LYS A O 1
ATOM 691 N N . ASN A 1 84 ? -5.122 2.821 11.852 1.00 89.12 84 ASN A N 1
ATOM 692 C CA . ASN A 1 84 ? -4.690 3.928 11.000 1.00 89.12 84 ASN A CA 1
ATOM 693 C C . ASN A 1 84 ? -3.582 3.532 10.021 1.00 89.12 84 ASN A C 1
ATOM 695 O O . ASN A 1 84 ? -2.788 4.383 9.628 1.00 89.12 84 ASN A O 1
ATOM 699 N N . GLN A 1 85 ? -3.488 2.252 9.658 1.00 95.62 85 GLN A N 1
ATOM 700 C CA . GLN A 1 85 ? -2.440 1.781 8.762 1.00 95.62 85 GLN A CA 1
ATOM 701 C C . GLN A 1 85 ? -2.975 1.414 7.379 1.00 95.62 85 GLN A C 1
ATOM 703 O O . GLN A 1 85 ? -3.864 0.570 7.238 1.00 95.62 85 GLN A O 1
ATOM 708 N N . LEU A 1 86 ? -2.393 2.045 6.361 1.00 96.25 86 LEU A N 1
ATOM 709 C CA . LEU A 1 86 ? -2.603 1.737 4.948 1.00 96.25 86 LEU A CA 1
ATOM 710 C C . LEU A 1 86 ? -1.347 1.105 4.373 1.00 96.25 86 LEU A C 1
ATOM 712 O O . LEU A 1 86 ? -0.238 1.472 4.754 1.00 96.25 86 LEU A O 1
ATOM 716 N N . PHE A 1 87 ? -1.521 0.208 3.414 1.00 95.38 87 PHE A N 1
ATOM 717 C CA . PHE A 1 87 ? -0.424 -0.408 2.688 1.00 95.38 87 PHE A CA 1
ATOM 718 C C . PHE A 1 87 ? -0.467 -0.047 1.212 1.00 95.38 87 PHE A C 1
ATOM 720 O O . PHE A 1 87 ? -1.544 0.056 0.617 1.00 95.38 87 PHE A O 1
ATOM 727 N N . PHE A 1 88 ? 0.720 0.117 0.633 1.00 92.94 88 PHE A N 1
ATOM 728 C CA . PHE A 1 88 ? 0.915 0.556 -0.743 1.00 92.94 88 PHE A CA 1
ATOM 729 C C . PHE A 1 88 ? 1.911 -0.347 -1.453 1.00 92.94 88 PHE A C 1
ATOM 731 O O . PHE A 1 88 ? 2.934 -0.699 -0.868 1.00 92.94 88 PHE A O 1
ATOM 738 N N . SER A 1 89 ? 1.659 -0.628 -2.726 1.00 89.94 89 SER A N 1
ATOM 739 C CA . SER A 1 89 ? 2.683 -1.093 -3.658 1.00 89.94 89 SER A CA 1
ATOM 740 C C . SER A 1 89 ? 3.108 0.049 -4.573 1.00 89.94 89 SER A C 1
ATOM 742 O O . SER A 1 89 ? 2.291 0.919 -4.901 1.00 89.94 89 SER A O 1
ATOM 744 N N . THR A 1 90 ? 4.354 0.040 -5.028 1.00 86.06 90 THR A N 1
ATOM 745 C CA . THR A 1 90 ? 4.773 0.882 -6.151 1.00 86.06 90 THR A CA 1
ATOM 746 C C . THR A 1 90 ? 4.505 0.138 -7.454 1.00 86.06 90 THR A C 1
ATOM 748 O O . THR A 1 90 ? 4.657 -1.077 -7.536 1.00 86.06 90 THR A O 1
ATOM 751 N N . PHE A 1 91 ? 4.069 0.864 -8.471 1.00 80.06 91 PHE A N 1
ATOM 752 C CA . PHE A 1 91 ? 3.884 0.386 -9.827 1.00 80.06 91 PHE A CA 1
ATOM 753 C C . PHE A 1 91 ? 4.636 1.320 -10.763 1.00 80.06 91 PHE A C 1
ATOM 755 O O . PHE A 1 91 ? 4.300 2.501 -10.865 1.00 80.06 91 PHE A O 1
ATOM 762 N N . ASN A 1 92 ? 5.665 0.791 -11.410 1.00 78.31 92 ASN A N 1
ATOM 763 C CA . ASN A 1 92 ? 6.379 1.474 -12.470 1.00 78.31 92 ASN A CA 1
ATOM 764 C C . ASN A 1 92 ? 5.739 1.055 -13.791 1.00 78.31 92 ASN A C 1
ATOM 766 O O . ASN A 1 92 ? 5.692 -0.127 -14.117 1.00 78.31 92 ASN A O 1
ATOM 770 N N . ILE A 1 93 ? 5.228 2.026 -14.526 1.00 70.50 93 ILE A N 1
ATOM 771 C CA . ILE A 1 93 ? 4.750 1.896 -15.895 1.00 70.50 93 ILE A CA 1
ATOM 772 C C . ILE A 1 93 ? 5.905 2.295 -16.794 1.00 70.50 93 ILE A C 1
ATOM 774 O O . ILE A 1 93 ? 6.608 3.251 -16.485 1.00 70.50 93 ILE A O 1
ATOM 778 N N . GLY A 1 94 ? 6.075 1.581 -17.889 1.00 67.94 94 GLY A N 1
ATOM 779 C CA . GLY A 1 94 ? 6.996 1.911 -18.960 1.00 67.94 94 GLY A CA 1
ATOM 780 C C . GLY A 1 94 ? 6.473 1.363 -20.278 1.00 67.94 94 GLY A C 1
ATOM 781 O O . GLY A 1 94 ? 5.661 0.431 -20.298 1.00 67.94 94 GLY A O 1
ATOM 782 N N . GLN A 1 95 ? 6.940 1.929 -21.391 1.00 62.00 95 GLN A N 1
ATOM 783 C CA . GLN A 1 95 ? 6.443 1.585 -22.729 1.00 62.00 95 GLN A CA 1
ATOM 784 C C . GLN A 1 95 ? 6.581 0.091 -23.061 1.00 62.00 95 GLN A C 1
ATOM 786 O O . GLN A 1 95 ? 5.698 -0.523 -23.655 1.00 62.00 95 GLN A O 1
ATOM 791 N N . LEU A 1 96 ? 7.725 -0.487 -22.688 1.00 62.88 96 LEU A N 1
ATOM 792 C CA . LEU A 1 96 ? 8.107 -1.865 -23.014 1.00 62.88 96 LEU A CA 1
ATOM 793 C C . LEU A 1 96 ? 8.024 -2.802 -21.807 1.00 62.88 96 LEU A C 1
ATOM 795 O O . LEU A 1 96 ? 8.175 -4.016 -21.951 1.00 62.88 96 LEU A O 1
ATOM 799 N N . TRP A 1 97 ? 7.834 -2.248 -20.612 1.00 61.59 97 TRP A N 1
ATOM 800 C CA . TRP A 1 97 ? 7.786 -3.007 -19.376 1.00 61.59 97 TRP A CA 1
ATOM 801 C C . TRP A 1 97 ? 7.034 -2.240 -18.296 1.00 61.59 97 TRP A C 1
ATOM 803 O O . TRP A 1 97 ? 7.123 -1.028 -18.215 1.00 61.59 97 TRP A O 1
ATOM 813 N N . SER A 1 98 ? 6.291 -2.938 -17.447 1.00 65.69 98 SER A N 1
ATOM 814 C CA . SER A 1 98 ? 5.675 -2.365 -16.253 1.00 65.69 98 SER A CA 1
ATOM 815 C C . SER A 1 98 ? 5.850 -3.340 -15.110 1.00 65.69 98 SER A C 1
ATOM 817 O O . SER A 1 98 ? 5.477 -4.491 -15.263 1.00 65.69 98 SER A O 1
ATOM 819 N N . GLU A 1 99 ? 6.379 -2.905 -13.980 1.00 71.81 99 GLU A N 1
ATOM 820 C CA . GLU A 1 99 ? 6.644 -3.775 -12.834 1.00 71.81 99 GLU A CA 1
ATOM 821 C C . GLU A 1 99 ? 5.959 -3.226 -11.587 1.00 71.81 99 GLU A C 1
ATOM 823 O O . GLU A 1 99 ? 5.876 -2.013 -11.373 1.00 71.81 99 GLU A O 1
ATOM 828 N N . TYR A 1 100 ? 5.510 -4.128 -10.723 1.00 74.38 100 TYR A N 1
ATOM 829 C CA . TYR A 1 100 ? 5.221 -3.757 -9.349 1.00 74.38 100 TYR A CA 1
ATOM 830 C C . TYR A 1 100 ? 6.466 -3.978 -8.495 1.00 74.38 100 TYR A C 1
ATOM 832 O O . TYR A 1 100 ? 7.247 -4.907 -8.729 1.00 74.38 100 TYR A O 1
ATOM 840 N N . LYS A 1 101 ? 6.668 -3.095 -7.521 1.00 81.00 101 LYS A N 1
ATOM 841 C CA . LYS A 1 101 ? 7.791 -3.144 -6.592 1.00 81.00 101 LYS A CA 1
ATOM 842 C C . LYS A 1 101 ? 7.397 -2.643 -5.221 1.00 81.00 101 LYS A C 1
ATOM 844 O O . LYS A 1 101 ? 6.637 -1.683 -5.098 1.00 81.00 101 LYS A O 1
ATOM 849 N N . SER A 1 102 ? 8.038 -3.230 -4.223 1.00 89.38 102 SER A N 1
ATOM 850 C CA . SER A 1 102 ? 7.973 -2.860 -2.822 1.00 89.38 102 SER A CA 1
ATOM 851 C C . SER A 1 102 ? 6.568 -2.904 -2.198 1.00 89.38 102 SER A C 1
ATOM 853 O O . SER A 1 102 ? 5.535 -2.661 -2.815 1.00 89.38 102 SER A O 1
ATOM 855 N N . LEU A 1 103 ? 6.533 -3.158 -0.898 1.00 93.62 103 LEU A N 1
ATOM 856 C CA . LEU A 1 103 ? 5.371 -2.968 -0.045 1.00 93.62 103 LEU A CA 1
ATOM 857 C C . LEU A 1 103 ? 5.732 -1.941 1.017 1.00 93.62 103 LEU A C 1
ATOM 859 O O . LEU A 1 103 ? 6.748 -2.082 1.695 1.00 93.62 103 LEU A O 1
ATOM 863 N N . PHE A 1 104 ? 4.884 -0.937 1.189 1.00 94.50 104 PHE A N 1
ATOM 864 C CA . PHE A 1 104 ? 5.042 0.105 2.196 1.00 94.50 104 PHE A CA 1
ATOM 865 C C . PHE A 1 104 ? 3.862 0.107 3.152 1.00 94.50 104 PHE A C 1
ATOM 867 O O . PHE A 1 104 ? 2.754 -0.266 2.769 1.00 94.50 104 PHE A O 1
ATOM 874 N N . ALA A 1 105 ? 4.092 0.597 4.364 1.00 95.56 105 ALA A N 1
ATOM 875 C CA . ALA A 1 105 ? 3.063 0.860 5.350 1.00 95.56 105 ALA A CA 1
ATOM 876 C C . ALA A 1 105 ? 3.073 2.342 5.735 1.00 95.56 105 ALA A C 1
ATOM 878 O O . ALA A 1 105 ? 4.094 2.872 6.171 1.00 95.56 105 ALA A O 1
ATOM 879 N N . LEU A 1 106 ? 1.928 3.000 5.587 1.00 96.31 106 LEU A N 1
ATOM 880 C CA . LEU A 1 106 ? 1.683 4.375 6.002 1.00 96.31 106 LEU A CA 1
ATOM 881 C C . LEU A 1 106 ? 0.896 4.376 7.306 1.00 96.31 106 LEU A C 1
ATOM 883 O O . LEU A 1 106 ? -0.190 3.799 7.372 1.00 96.31 106 LEU A O 1
ATOM 887 N N . ASN A 1 107 ? 1.388 5.096 8.305 1.00 96.06 107 ASN A N 1
ATOM 888 C CA . ASN A 1 107 ? 0.579 5.509 9.441 1.00 96.06 107 ASN A CA 1
ATOM 889 C C . ASN A 1 107 ? -0.125 6.834 9.101 1.00 96.06 107 ASN A C 1
ATOM 891 O O . ASN A 1 107 ? 0.524 7.861 8.933 1.00 96.06 107 ASN A O 1
ATOM 895 N N . ILE A 1 108 ? -1.454 6.806 9.002 1.00 93.81 108 ILE A N 1
ATOM 896 C CA . ILE A 1 108 ? -2.297 7.956 8.640 1.00 93.81 108 ILE A CA 1
ATOM 897 C C . ILE A 1 108 ? -2.216 9.084 9.683 1.00 93.81 108 ILE A C 1
ATOM 899 O O . ILE A 1 108 ? -2.356 10.251 9.328 1.00 93.81 108 ILE A O 1
ATOM 903 N N . GLU A 1 109 ? -2.026 8.766 10.966 1.00 91.94 109 GLU A N 1
ATOM 904 C CA . GLU A 1 109 ? -1.986 9.781 12.028 1.00 91.94 109 GLU A CA 1
ATOM 905 C C . GLU A 1 109 ? -0.671 10.554 12.027 1.00 91.94 109 GLU A C 1
ATOM 907 O O . GLU A 1 109 ? -0.670 11.767 12.225 1.00 91.94 109 GLU A O 1
ATOM 912 N N . THR A 1 110 ? 0.445 9.858 11.807 1.00 93.00 110 THR A N 1
ATOM 913 C CA . THR A 1 110 ? 1.781 10.469 11.845 1.00 93.00 110 THR A CA 1
ATOM 914 C C . THR A 1 110 ? 2.300 10.874 10.469 1.00 93.00 110 THR A C 1
ATOM 916 O O . THR A 1 110 ? 3.276 11.615 10.385 1.00 93.00 110 THR A O 1
ATOM 919 N N . GLY A 1 111 ? 1.692 10.374 9.391 1.00 91.69 111 GLY A N 1
ATOM 920 C CA . GLY A 1 111 ? 2.200 10.514 8.027 1.00 91.69 111 GLY A CA 1
ATOM 921 C C . GLY A 1 111 ? 3.486 9.722 7.765 1.00 91.69 111 GLY A C 1
ATOM 922 O O . GLY A 1 111 ? 4.115 9.913 6.725 1.00 91.69 111 GLY A O 1
ATOM 923 N N . LEU A 1 112 ? 3.909 8.852 8.691 1.00 94.00 112 LEU A N 1
ATOM 924 C CA . LEU A 1 112 ? 5.132 8.068 8.541 1.00 94.00 112 LEU A CA 1
ATOM 925 C C . LEU A 1 112 ? 4.915 6.932 7.541 1.00 94.00 112 LEU A C 1
ATOM 927 O O . LEU A 1 112 ? 4.041 6.087 7.745 1.00 94.00 112 LEU A O 1
ATOM 931 N N . LEU A 1 113 ? 5.752 6.892 6.505 1.00 93.56 113 LEU A N 1
ATOM 932 C CA . LEU A 1 113 ? 5.791 5.827 5.512 1.00 93.56 113 LEU A CA 1
ATOM 933 C C . LEU A 1 113 ? 7.046 4.969 5.711 1.00 93.56 113 LEU A C 1
ATOM 935 O O . LEU A 1 113 ? 8.162 5.483 5.647 1.00 93.56 113 LEU A O 1
ATOM 939 N N . SER A 1 114 ? 6.859 3.666 5.901 1.00 94.25 114 SER A N 1
ATOM 940 C CA . SER A 1 114 ? 7.942 2.696 6.089 1.00 94.25 114 SER A CA 1
ATOM 941 C C . SER A 1 114 ? 7.917 1.641 4.990 1.00 94.25 114 SER A C 1
ATOM 943 O O . SER A 1 114 ? 6.853 1.112 4.672 1.00 94.25 114 SER A O 1
ATOM 945 N N . GLU A 1 115 ? 9.074 1.301 4.421 1.00 93.75 115 GLU A N 1
ATOM 946 C CA . GLU A 1 115 ? 9.195 0.144 3.528 1.00 93.75 115 GLU A CA 1
ATOM 947 C C . GLU A 1 115 ? 9.180 -1.150 4.352 1.00 93.75 115 GLU A C 1
ATOM 949 O O . GLU A 1 115 ? 9.926 -1.291 5.319 1.00 93.75 115 GLU A O 1
ATOM 954 N N . ILE A 1 116 ? 8.296 -2.075 3.985 1.00 93.62 116 ILE A N 1
ATOM 955 C CA . ILE A 1 116 ? 8.125 -3.380 4.632 1.00 93.62 116 ILE A CA 1
ATOM 956 C C . ILE A 1 116 ? 8.967 -4.436 3.925 1.00 93.62 116 ILE A C 1
ATOM 958 O O . ILE A 1 116 ? 9.653 -5.222 4.571 1.00 93.62 116 ILE A O 1
ATOM 962 N N . ASN A 1 117 ? 8.894 -4.475 2.595 1.00 90.44 117 ASN A N 1
ATOM 963 C CA . ASN A 1 117 ? 9.642 -5.427 1.787 1.00 90.44 117 ASN A CA 1
ATOM 964 C C . ASN A 1 117 ? 9.796 -4.882 0.369 1.00 90.44 117 ASN A C 1
ATOM 966 O O . ASN A 1 117 ? 8.790 -4.650 -0.294 1.00 90.44 117 ASN A O 1
ATOM 970 N N . LYS A 1 118 ? 11.035 -4.705 -0.090 1.00 87.81 118 LYS A N 1
ATOM 971 C CA . LYS A 1 118 ? 11.357 -4.168 -1.419 1.00 87.81 118 LYS A CA 1
ATOM 972 C C . LYS A 1 118 ? 11.149 -5.168 -2.566 1.00 87.81 118 LYS A C 1
ATOM 974 O O . LYS A 1 118 ? 10.932 -4.768 -3.704 1.00 87.81 118 LYS A O 1
ATOM 979 N N . ASP A 1 119 ? 11.188 -6.464 -2.258 1.00 83.56 119 ASP A N 1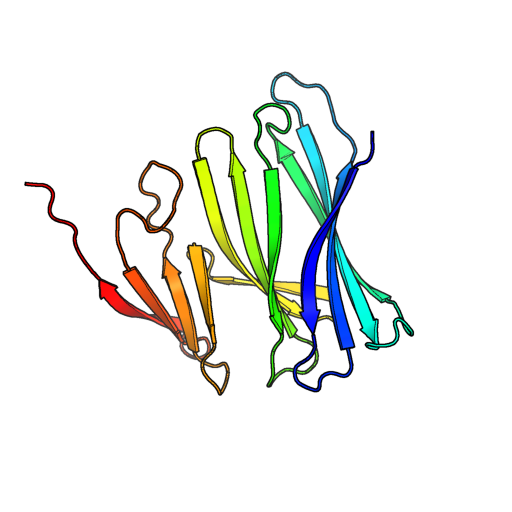
ATOM 980 C CA . ASP A 1 119 ? 11.158 -7.548 -3.248 1.00 83.56 119 ASP A CA 1
ATOM 981 C C . ASP A 1 119 ? 9.720 -7.979 -3.585 1.00 83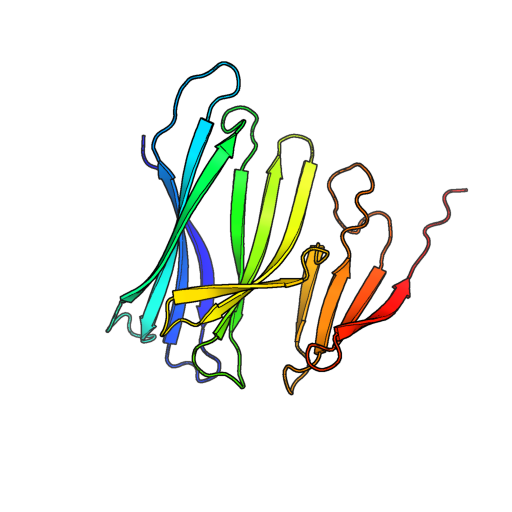.56 119 ASP A C 1
ATOM 983 O O . ASP A 1 119 ? 9.504 -8.944 -4.318 1.00 83.56 119 ASP A O 1
ATOM 987 N N . VAL A 1 120 ? 8.716 -7.297 -3.022 1.00 86.12 120 VAL A N 1
ATOM 988 C CA . VAL A 1 120 ? 7.310 -7.520 -3.364 1.00 86.12 120 VAL A CA 1
ATOM 989 C C . VAL A 1 120 ? 7.058 -7.008 -4.769 1.00 86.12 120 VAL A C 1
ATOM 991 O O . VAL A 1 120 ? 7.179 -5.816 -5.017 1.00 86.12 120 VAL A O 1
ATOM 994 N N . GLU A 1 121 ? 6.669 -7.902 -5.667 1.00 83.31 121 GLU A N 1
ATOM 995 C CA . GLU A 1 121 ? 6.079 -7.534 -6.942 1.00 83.31 121 GLU A CA 1
ATOM 996 C C . GLU A 1 121 ? 4.583 -7.301 -6.722 1.00 83.31 121 GLU A C 1
ATOM 998 O O . GLU A 1 121 ? 4.166 -6.179 -6.460 1.00 83.31 121 GLU A O 1
ATOM 1003 N N . VAL A 1 122 ? 3.761 -8.349 -6.691 1.00 84.50 122 VAL A N 1
ATOM 1004 C CA . VAL A 1 122 ? 2.318 -8.211 -6.466 1.00 84.50 122 VAL A CA 1
ATOM 1005 C C . VAL A 1 122 ? 1.971 -8.554 -5.023 1.00 84.50 122 VAL A C 1
ATOM 1007 O O . VAL A 1 122 ? 2.213 -9.666 -4.555 1.00 84.50 122 VAL A O 1
ATOM 1010 N N . PHE A 1 123 ? 1.341 -7.614 -4.315 1.00 90.12 123 PHE A N 1
ATOM 1011 C CA . PHE A 1 123 ? 0.673 -7.904 -3.047 1.00 90.12 123 PHE A CA 1
ATOM 1012 C C . PHE A 1 123 ? -0.554 -8.788 -3.300 1.00 90.12 123 PHE A C 1
ATOM 1014 O O . PHE A 1 123 ? -1.417 -8.430 -4.101 1.00 90.12 123 PHE A O 1
ATOM 1021 N N . LEU A 1 124 ? -0.655 -9.920 -2.598 1.00 91.06 124 LEU A N 1
ATOM 1022 C CA . LEU A 1 124 ? -1.792 -10.831 -2.736 1.00 91.06 124 LEU A CA 1
ATOM 1023 C C . LEU A 1 124 ? -2.765 -10.687 -1.569 1.00 91.06 124 LEU A C 1
ATOM 1025 O O . LEU A 1 124 ? -3.960 -10.495 -1.790 1.00 91.06 124 LEU A O 1
ATOM 1029 N N . ASN A 1 125 ? -2.282 -10.810 -0.328 1.00 93.75 125 ASN A N 1
ATOM 1030 C CA . ASN A 1 125 ? -3.123 -10.622 0.855 1.00 93.75 125 ASN A CA 1
ATOM 1031 C C . ASN A 1 125 ? -2.327 -10.554 2.165 1.00 93.75 125 ASN A C 1
ATOM 1033 O O . ASN A 1 125 ? -1.177 -10.988 2.239 1.00 93.75 125 ASN A O 1
ATOM 1037 N N . PHE A 1 126 ? -3.000 -10.123 3.231 1.00 95.44 126 PHE A N 1
ATOM 1038 C CA . PHE A 1 126 ? -2.604 -10.414 4.606 1.00 95.44 126 PHE A CA 1
ATOM 1039 C C . PHE A 1 126 ? -3.320 -11.662 5.135 1.00 95.44 126 PHE A C 1
ATOM 1041 O O . PHE A 1 126 ? -4.448 -11.988 4.765 1.00 95.44 126 PHE A O 1
ATOM 1048 N N . SER A 1 127 ? -2.670 -12.337 6.076 1.00 94.62 127 SER A N 1
ATOM 1049 C CA . SER A 1 127 ? -3.339 -13.261 7.003 1.00 94.62 127 SER A CA 1
ATOM 1050 C C . SER A 1 127 ? -4.364 -12.534 7.888 1.00 94.62 127 SER A C 1
ATOM 1052 O O . SER A 1 127 ? -4.279 -11.329 8.103 1.00 94.62 127 SER A O 1
ATOM 1054 N N . LEU A 1 128 ? -5.324 -13.269 8.462 1.00 92.44 128 LEU A N 1
ATOM 1055 C CA . LEU A 1 128 ? -6.406 -12.698 9.288 1.00 92.44 128 LEU A CA 1
ATOM 1056 C C . LEU A 1 128 ? -5.919 -11.909 10.516 1.00 92.44 128 LEU A C 1
ATOM 1058 O O . LEU A 1 128 ? -6.593 -10.988 10.979 1.00 92.44 128 LEU A O 1
ATOM 1062 N N . ASN A 1 129 ? -4.779 -12.302 11.081 1.00 93.06 129 ASN A N 1
ATOM 1063 C CA . ASN A 1 129 ? -4.135 -11.618 12.199 1.00 93.06 129 ASN A CA 1
ATOM 1064 C C . ASN A 1 129 ? -3.095 -10.577 11.747 1.00 93.06 129 ASN A C 1
ATOM 1066 O O . ASN A 1 129 ? -2.515 -9.925 12.607 1.00 93.06 129 ASN A O 1
ATOM 1070 N N . GLU A 1 130 ? -2.893 -10.415 10.436 1.00 94.81 130 GLU A N 1
ATOM 1071 C CA . GLU A 1 130 ? -1.990 -9.448 9.800 1.00 94.81 130 GLU A CA 1
ATOM 1072 C C . GLU A 1 130 ? -0.513 -9.603 10.186 1.00 94.81 130 GLU A C 1
ATOM 1074 O O . GLU A 1 130 ? 0.254 -8.650 10.120 1.00 94.81 130 GLU A O 1
ATOM 1079 N N . THR A 1 131 ? -0.091 -10.816 10.558 1.00 94.50 131 THR A N 1
ATOM 1080 C CA . THR A 1 131 ? 1.321 -11.110 10.868 1.00 94.50 131 THR A CA 1
ATOM 1081 C C . THR A 1 131 ? 2.075 -11.705 9.683 1.00 94.50 131 THR A C 1
ATOM 1083 O O . THR A 1 131 ? 3.299 -11.677 9.656 1.00 94.50 131 THR A O 1
ATOM 1086 N N . LEU A 1 132 ? 1.349 -12.252 8.707 1.00 95.75 132 LEU A N 1
ATOM 1087 C CA . LEU A 1 132 ? 1.883 -12.808 7.463 1.00 95.75 132 LEU A CA 1
ATOM 1088 C C . LEU A 1 132 ? 1.371 -12.029 6.250 1.00 95.75 132 LEU A C 1
ATOM 1090 O O . LEU A 1 132 ? 0.174 -11.718 6.195 1.00 95.75 132 LEU A O 1
ATOM 1094 N N . VAL A 1 133 ? 2.249 -11.813 5.269 1.00 95.38 133 VAL A N 1
ATOM 1095 C CA . VAL A 1 133 ? 1.953 -11.233 3.950 1.00 95.38 133 VAL A CA 1
ATOM 1096 C C . VAL A 1 133 ? 2.205 -12.268 2.867 1.00 95.38 133 VAL A C 1
ATOM 1098 O O . VAL A 1 133 ? 3.310 -12.798 2.771 1.00 95.38 133 VAL A O 1
ATOM 1101 N N . ALA A 1 134 ? 1.204 -12.509 2.026 1.00 94.31 134 ALA A N 1
ATOM 1102 C CA . ALA A 1 134 ? 1.345 -13.265 0.792 1.00 94.31 134 ALA A CA 1
ATOM 1103 C C . ALA A 1 134 ? 1.598 -12.319 -0.381 1.00 94.31 134 ALA A C 1
ATOM 1105 O O . ALA A 1 134 ? 0.896 -11.314 -0.540 1.00 94.31 134 ALA A O 1
ATOM 1106 N N . TYR A 1 135 ? 2.582 -12.651 -1.210 1.00 91.00 135 TYR A N 1
ATOM 1107 C CA . TYR A 1 135 ? 2.973 -11.822 -2.340 1.00 91.00 135 TYR A CA 1
ATOM 1108 C C . TYR A 1 135 ? 3.680 -12.632 -3.436 1.00 91.00 135 TYR A C 1
ATOM 1110 O O . TYR A 1 135 ? 4.131 -13.755 -3.193 1.00 91.00 135 TYR A O 1
ATOM 1118 N N . THR A 1 136 ? 3.788 -12.070 -4.638 1.00 87.31 136 THR A N 1
ATOM 1119 C CA . THR A 1 136 ? 4.666 -12.597 -5.693 1.00 87.31 136 THR A CA 1
ATOM 1120 C C . THR A 1 136 ? 6.011 -11.872 -5.635 1.00 87.31 136 THR A C 1
ATOM 1122 O O . THR A 1 136 ? 6.020 -10.644 -5.541 1.00 87.31 136 THR A O 1
ATOM 1125 N N . PRO A 1 137 ? 7.152 -12.578 -5.617 1.00 83.81 137 PRO A N 1
ATOM 1126 C CA . PRO A 1 137 ? 8.454 -11.926 -5.568 1.00 83.81 137 PRO A CA 1
ATOM 1127 C C . PRO A 1 137 ? 8.841 -11.358 -6.934 1.00 83.81 137 PRO A C 1
ATOM 1129 O O . PRO A 1 137 ? 8.631 -12.018 -7.949 1.00 83.81 137 PRO A O 1
ATOM 1132 N N . ASN A 1 138 ? 9.469 -10.182 -6.934 1.00 75.06 138 ASN A N 1
ATOM 1133 C CA . ASN A 1 138 ? 10.099 -9.635 -8.130 1.00 75.06 138 ASN A CA 1
ATOM 1134 C C . ASN A 1 138 ? 11.391 -10.423 -8.384 1.00 75.06 138 ASN A C 1
ATOM 1136 O O . ASN A 1 138 ? 12.324 -10.367 -7.584 1.00 75.06 138 ASN A O 1
ATOM 1140 N N . ASP A 1 139 ? 11.437 -11.200 -9.463 1.00 66.81 139 ASP A N 1
ATOM 1141 C CA . ASP A 1 139 ? 12.601 -12.031 -9.799 1.00 66.81 139 ASP A CA 1
ATOM 1142 C C . ASP A 1 139 ? 13.625 -11.323 -10.693 1.00 66.81 139 ASP A C 1
ATOM 1144 O O . ASP A 1 139 ? 14.629 -11.926 -11.080 1.00 66.81 139 ASP A O 1
ATOM 1148 N N . HIS A 1 140 ? 13.377 -10.052 -11.019 1.00 62.72 140 HIS A N 1
ATOM 1149 C CA . HIS A 1 140 ? 14.196 -9.232 -11.905 1.00 62.72 140 HIS A CA 1
ATOM 1150 C C . HIS A 1 140 ? 14.458 -9.853 -13.291 1.00 62.72 140 HIS A C 1
ATOM 1152 O O . HIS A 1 140 ? 15.388 -9.429 -13.985 1.00 62.72 140 HIS A O 1
ATOM 1158 N N . THR A 1 141 ? 13.666 -10.842 -13.721 1.00 53.09 141 THR A N 1
ATOM 1159 C CA . THR A 1 141 ? 13.797 -11.419 -15.062 1.00 53.09 141 THR A CA 1
ATOM 1160 C C . THR A 1 141 ? 13.148 -10.503 -16.100 1.00 53.09 141 THR A C 1
ATOM 1162 O O . THR A 1 141 ? 12.179 -9.791 -15.825 1.00 53.09 141 THR A O 1
ATOM 1165 N N . CYS A 1 142 ? 13.763 -10.416 -17.287 1.00 46.72 142 CYS A N 1
ATOM 1166 C CA . CYS A 1 142 ? 13.365 -9.448 -18.310 1.00 46.72 142 CYS A CA 1
ATOM 1167 C C . CYS A 1 142 ? 11.924 -9.681 -18.794 1.00 46.72 142 CYS A C 1
ATOM 1169 O O . CYS A 1 142 ? 11.396 -10.780 -18.655 1.00 46.72 142 CYS A O 1
ATOM 1171 N N . CYS A 1 143 ? 11.342 -8.660 -19.436 1.00 52.94 143 CYS A N 1
ATOM 1172 C CA . CYS A 1 143 ? 9.924 -8.580 -19.816 1.00 52.94 143 CYS A CA 1
ATOM 1173 C C . CYS A 1 143 ? 9.002 -8.284 -18.628 1.00 52.94 143 CYS A C 1
ATOM 1175 O O . CYS A 1 143 ? 8.087 -9.038 -18.319 1.00 52.94 143 CYS A O 1
ATOM 1177 N N . ALA A 1 144 ? 9.211 -7.105 -18.038 1.00 47.81 144 ALA A N 1
ATOM 1178 C CA . ALA A 1 144 ? 8.217 -6.446 -17.206 1.00 47.81 144 ALA A CA 1
ATOM 1179 C C . ALA A 1 144 ? 7.975 -7.016 -15.818 1.00 47.81 144 ALA A C 1
ATOM 1181 O O . ALA A 1 144 ? 6.889 -6.756 -15.327 1.00 47.81 144 ALA A O 1
ATOM 1182 N N . GLY A 1 145 ? 8.924 -7.726 -15.181 1.00 46.28 145 GLY A N 1
ATOM 1183 C CA . GLY A 1 145 ? 8.872 -8.008 -13.732 1.00 46.28 145 GLY A CA 1
ATOM 1184 C C . GLY A 1 145 ? 7.462 -8.339 -13.245 1.00 46.28 145 GLY A C 1
ATOM 1185 O O . GLY A 1 145 ? 6.986 -7.764 -12.275 1.00 46.28 145 GLY A O 1
ATOM 1186 N N . THR A 1 146 ? 6.757 -9.106 -14.070 1.00 52.72 146 THR A N 1
ATOM 1187 C CA . THR A 1 146 ? 5.381 -9.533 -13.921 1.00 52.72 146 THR A CA 1
ATOM 1188 C C . THR A 1 146 ? 5.520 -11.033 -13.891 1.00 52.72 146 THR A C 1
ATOM 1190 O O . THR A 1 146 ? 6.207 -11.602 -14.742 1.00 52.72 146 THR A O 1
ATOM 1193 N N . ASN A 1 147 ? 4.900 -11.672 -12.909 1.00 53.03 147 ASN A N 1
ATOM 1194 C CA . ASN A 1 147 ? 5.002 -13.099 -12.604 1.00 53.03 147 ASN A CA 1
ATOM 1195 C C . ASN A 1 147 ? 4.517 -14.061 -13.727 1.00 53.03 147 ASN A C 1
ATOM 1197 O O . ASN A 1 147 ? 4.062 -15.171 -13.461 1.00 53.03 147 ASN A O 1
ATOM 1201 N N . TYR A 1 148 ? 4.587 -13.664 -14.998 1.00 51.19 148 TYR A N 1
ATOM 1202 C CA . TYR A 1 148 ? 4.370 -14.507 -16.167 1.00 51.19 148 TYR A CA 1
ATOM 1203 C C . TYR A 1 148 ? 5.409 -15.634 -16.277 1.00 51.19 148 TYR A C 1
ATOM 1205 O O . TYR A 1 148 ? 5.112 -16.671 -16.872 1.00 51.19 148 TYR A O 1
ATOM 1213 N N . THR A 1 149 ? 6.606 -15.474 -15.704 1.00 50.03 149 THR A N 1
ATOM 1214 C CA . THR A 1 149 ? 7.737 -16.396 -15.913 1.00 50.03 149 THR A CA 1
ATOM 1215 C C . THR A 1 149 ? 7.990 -17.361 -14.753 1.00 50.03 149 THR A C 1
ATOM 1217 O O . THR A 1 149 ? 8.274 -18.533 -15.012 1.00 50.03 149 THR A O 1
ATOM 1220 N N . ASN A 1 150 ? 7.864 -16.937 -13.488 1.00 61.50 150 ASN A N 1
ATOM 1221 C CA . ASN A 1 150 ? 8.258 -17.775 -12.344 1.00 61.50 150 ASN A CA 1
ATOM 1222 C C . ASN A 1 150 ? 7.093 -18.438 -11.581 1.00 61.50 150 ASN A C 1
ATOM 1224 O O . ASN A 1 150 ? 7.321 -19.442 -10.906 1.00 61.50 150 ASN A O 1
ATOM 1228 N N . ASN A 1 151 ? 5.857 -17.942 -11.727 1.00 71.50 151 ASN A N 1
ATOM 1229 C CA . ASN A 1 151 ? 4.651 -18.416 -11.034 1.00 71.50 151 ASN A CA 1
ATOM 1230 C C . ASN A 1 151 ? 4.905 -18.738 -9.549 1.00 71.50 151 ASN A C 1
ATOM 1232 O O . ASN A 1 151 ? 4.574 -19.833 -9.083 1.00 71.50 151 ASN A O 1
ATOM 1236 N N . THR A 1 152 ? 5.536 -17.812 -8.820 1.00 82.44 152 THR A N 1
ATOM 1237 C CA . THR A 1 152 ? 5.908 -18.007 -7.411 1.00 82.44 152 THR A CA 1
ATOM 1238 C C . THR A 1 152 ? 4.977 -17.254 -6.473 1.00 82.44 152 THR A C 1
ATOM 1240 O O . THR A 1 152 ? 4.599 -16.113 -6.743 1.00 82.44 152 THR A O 1
ATOM 1243 N N . VAL A 1 153 ? 4.647 -17.875 -5.339 1.00 88.94 153 VAL A N 1
ATOM 1244 C CA . VAL A 1 153 ? 4.026 -17.198 -4.194 1.00 88.94 153 VAL A CA 1
ATOM 1245 C C . VAL A 1 153 ? 4.910 -17.377 -2.970 1.00 88.94 153 VAL A C 1
ATOM 1247 O O . VAL A 1 153 ? 5.282 -18.502 -2.622 1.00 88.94 153 VAL A O 1
ATOM 1250 N N . SER A 1 154 ? 5.194 -16.265 -2.303 1.00 92.19 154 SER A N 1
ATOM 1251 C CA . SER A 1 154 ? 5.985 -16.194 -1.080 1.00 92.19 154 SER A CA 1
ATOM 1252 C C . SER A 1 154 ? 5.145 -15.678 0.083 1.00 92.19 154 SER A C 1
ATOM 1254 O O . SER A 1 154 ? 4.234 -14.867 -0.094 1.00 92.19 154 SER A O 1
ATOM 1256 N N . ILE A 1 155 ? 5.471 -16.150 1.283 1.00 95.19 155 ILE A N 1
ATOM 1257 C CA . ILE A 1 155 ? 4.916 -15.694 2.552 1.00 95.19 155 ILE A CA 1
ATOM 1258 C C . ILE A 1 155 ? 6.034 -15.047 3.363 1.00 95.19 155 ILE A C 1
ATOM 1260 O O . ILE A 1 155 ? 6.995 -15.721 3.738 1.00 95.19 155 ILE A O 1
ATOM 1264 N N . LEU A 1 156 ? 5.879 -13.761 3.671 1.00 95.00 156 LEU A N 1
ATOM 1265 C CA . LEU A 1 156 ? 6.712 -13.049 4.636 1.00 95.00 156 LEU A CA 1
ATOM 1266 C C . LEU A 1 156 ? 6.018 -13.025 6.001 1.00 95.00 156 LEU A C 1
ATOM 1268 O O . LEU A 1 156 ? 4.886 -12.557 6.113 1.00 95.00 156 LEU A O 1
ATOM 1272 N N . ASP A 1 157 ? 6.716 -13.477 7.036 1.00 95.62 157 ASP A N 1
ATOM 1273 C CA . ASP A 1 157 ? 6.369 -13.241 8.435 1.00 95.62 157 ASP A CA 1
ATOM 1274 C C . ASP A 1 157 ? 6.938 -11.891 8.885 1.00 95.62 157 ASP A C 1
ATOM 1276 O O . ASP A 1 157 ? 8.152 -11.692 8.920 1.00 95.62 157 ASP A O 1
ATOM 1280 N N . LEU A 1 158 ? 6.053 -10.959 9.232 1.00 92.12 158 LEU A N 1
ATOM 1281 C CA . LEU A 1 158 ? 6.406 -9.590 9.614 1.00 92.12 158 LEU A CA 1
ATOM 1282 C C . LEU A 1 158 ? 7.019 -9.492 11.013 1.00 92.12 158 LEU A C 1
ATOM 1284 O O . LEU A 1 158 ? 7.635 -8.480 11.332 1.00 92.12 158 LEU A O 1
ATOM 1288 N N . ILE A 1 159 ? 6.826 -10.507 11.859 1.00 91.44 159 ILE A N 1
ATOM 1289 C CA . ILE A 1 159 ? 7.362 -10.535 13.222 1.00 91.44 159 ILE A CA 1
ATOM 1290 C C . ILE A 1 159 ? 8.786 -11.079 13.194 1.00 91.44 159 ILE A C 1
ATOM 1292 O O . ILE A 1 159 ? 9.693 -10.481 13.767 1.00 91.44 159 ILE A O 1
ATOM 1296 N N . SER A 1 16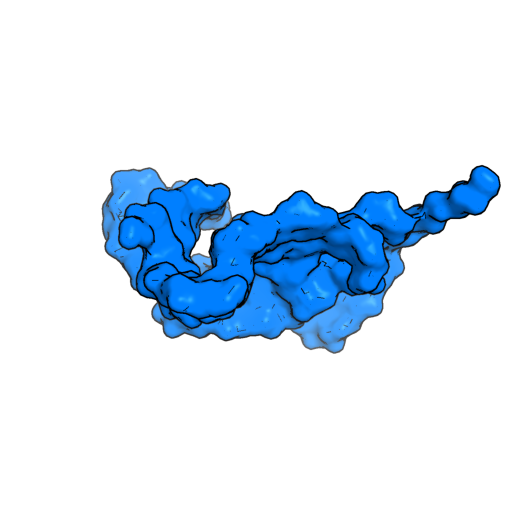0 ? 8.980 -12.226 12.541 1.00 93.06 160 SER A N 1
ATOM 1297 C CA . SER A 1 160 ? 10.283 -12.899 12.515 1.00 93.06 160 SER A CA 1
ATOM 1298 C C . SER A 1 160 ? 11.181 -12.462 11.354 1.00 93.06 160 SER A C 1
ATOM 1300 O O . SER A 1 160 ? 12.373 -12.763 11.364 1.00 93.06 160 SER A O 1
ATOM 1302 N N . GLY A 1 161 ? 10.625 -11.799 10.335 1.00 91.69 161 GLY A N 1
ATOM 1303 C CA . GLY A 1 161 ? 11.305 -11.498 9.071 1.00 91.69 161 GLY A CA 1
ATOM 1304 C C . GLY A 1 161 ? 11.512 -12.726 8.178 1.00 91.69 161 GLY A C 1
ATOM 1305 O O . GLY A 1 161 ? 12.128 -12.624 7.116 1.00 91.69 161 GLY A O 1
ATOM 1306 N N . LYS A 1 162 ? 11.026 -13.906 8.589 1.00 93.12 162 LYS A N 1
ATOM 1307 C CA . LYS A 1 162 ? 11.194 -15.147 7.833 1.00 93.12 162 LYS A CA 1
ATOM 1308 C C . LYS A 1 162 ? 10.376 -15.102 6.548 1.00 93.12 162 LYS A C 1
ATOM 1310 O O . LYS A 1 162 ? 9.192 -14.782 6.562 1.00 93.12 162 LYS A O 1
ATOM 1315 N N . ASN A 1 163 ? 10.999 -15.523 5.454 1.00 91.69 163 ASN A N 1
ATOM 1316 C CA . ASN A 1 163 ? 10.380 -15.578 4.140 1.00 91.69 163 ASN A CA 1
ATOM 1317 C C . ASN A 1 163 ? 10.369 -17.015 3.606 1.00 91.69 163 ASN A C 1
ATOM 1319 O O . ASN A 1 163 ? 11.390 -17.705 3.665 1.00 91.69 163 ASN A O 1
ATOM 1323 N N . VAL A 1 164 ? 9.215 -17.486 3.134 1.00 92.00 164 VAL A N 1
ATOM 1324 C CA . VAL A 1 164 ? 9.014 -18.865 2.670 1.00 92.00 164 VAL A CA 1
ATOM 1325 C C . VAL A 1 164 ? 8.296 -18.871 1.329 1.00 92.00 164 VAL A C 1
ATOM 1327 O O . VAL A 1 164 ? 7.207 -18.322 1.205 1.00 92.00 164 VAL A O 1
ATOM 1330 N N . VAL A 1 165 ? 8.863 -19.567 0.345 1.00 88.88 165 VAL A N 1
ATOM 1331 C CA . VAL A 1 165 ? 8.183 -19.863 -0.923 1.00 88.88 165 VAL A CA 1
ATOM 1332 C C . VAL A 1 165 ? 7.194 -21.009 -0.707 1.00 88.88 165 VAL A C 1
ATOM 1334 O O . VAL A 1 165 ? 7.584 -22.075 -0.231 1.00 88.88 165 VAL A O 1
ATOM 1337 N N . ILE A 1 166 ? 5.924 -20.799 -1.056 1.00 86.12 166 ILE A N 1
ATOM 1338 C CA . ILE A 1 166 ? 4.844 -21.785 -0.865 1.00 86.12 166 ILE A CA 1
ATOM 1339 C C . ILE A 1 166 ? 4.314 -22.376 -2.173 1.00 86.12 166 ILE A C 1
ATOM 1341 O O . ILE A 1 166 ? 3.720 -23.452 -2.165 1.00 86.12 166 ILE A O 1
ATOM 1345 N N . TYR A 1 167 ? 4.527 -21.694 -3.295 1.00 79.06 167 TYR A N 1
ATOM 1346 C CA . TYR A 1 167 ? 4.143 -22.174 -4.617 1.00 79.06 167 TYR A CA 1
ATOM 1347 C C . TYR A 1 167 ? 5.222 -21.792 -5.618 1.00 79.06 167 TYR A C 1
ATOM 1349 O O . TYR A 1 167 ? 5.692 -20.660 -5.590 1.00 79.06 167 TYR A O 1
ATOM 1357 N N . LEU A 1 168 ? 5.596 -22.740 -6.476 1.00 74.75 168 LEU A N 1
ATOM 1358 C CA . LEU A 1 168 ? 6.508 -22.543 -7.594 1.00 74.75 168 LEU A CA 1
ATOM 1359 C C . LEU A 1 168 ? 6.072 -23.472 -8.725 1.00 74.75 168 LEU A C 1
ATOM 1361 O O . LEU A 1 168 ? 6.162 -24.696 -8.591 1.00 74.75 168 LEU A O 1
ATOM 1365 N N . ARG A 1 169 ? 5.636 -22.912 -9.854 1.00 65.62 169 ARG A N 1
ATOM 1366 C CA . ARG A 1 169 ? 5.428 -23.692 -11.080 1.00 65.62 169 ARG A CA 1
ATOM 1367 C C . ARG A 1 169 ? 6.465 -23.295 -12.118 1.00 65.62 169 ARG A C 1
ATOM 1369 O O . ARG A 1 169 ? 6.299 -22.306 -12.822 1.00 65.62 169 ARG A O 1
ATOM 1376 N N . ARG A 1 170 ? 7.508 -24.118 -12.264 1.00 56.72 170 ARG A N 1
ATOM 1377 C CA . ARG A 1 170 ? 8.402 -24.032 -13.427 1.00 56.72 170 ARG A CA 1
ATOM 1378 C C . ARG A 1 170 ? 7.601 -24.355 -14.686 1.00 56.72 170 ARG A 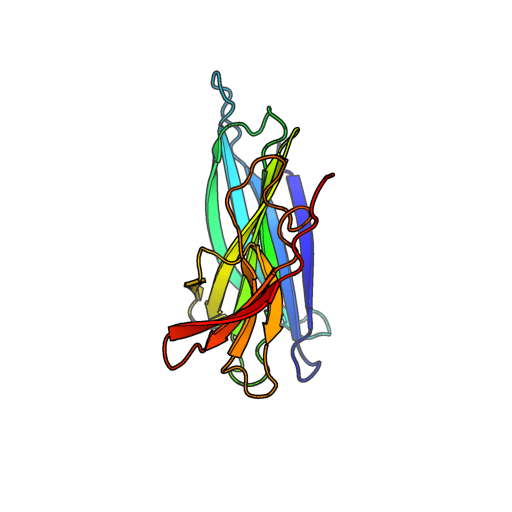C 1
ATOM 1380 O O . ARG A 1 170 ? 7.124 -25.478 -14.843 1.00 56.72 170 ARG A O 1
ATOM 1387 N N . ILE A 1 171 ? 7.472 -23.383 -15.580 1.00 54.34 171 ILE A N 1
ATOM 1388 C CA . ILE A 1 171 ? 7.097 -23.651 -16.965 1.00 54.34 171 ILE A CA 1
ATOM 1389 C C . ILE A 1 171 ? 8.385 -24.097 -17.659 1.00 54.34 171 ILE A C 1
ATOM 1391 O O . ILE A 1 171 ? 9.261 -23.286 -17.947 1.00 54.34 171 ILE A O 1
ATOM 1395 N N . SER A 1 172 ? 8.546 -25.406 -17.845 1.00 49.62 172 SER A N 1
ATOM 1396 C CA . SER A 1 172 ? 9.609 -25.938 -18.697 1.00 49.62 172 SER A CA 1
ATOM 1397 C C . SER A 1 172 ? 9.210 -25.683 -20.147 1.00 49.62 172 SER A C 1
ATOM 1399 O O . SER A 1 172 ? 8.258 -26.293 -20.631 1.00 49.62 172 SER A O 1
ATOM 1401 N N . TYR A 1 173 ? 9.912 -24.781 -20.828 1.00 47.94 173 TYR A N 1
ATOM 1402 C CA . TYR A 1 173 ? 9.851 -24.701 -22.284 1.00 47.94 173 TYR A CA 1
ATOM 1403 C C . TYR A 1 173 ? 10.657 -25.887 -22.837 1.00 47.94 173 TYR A C 1
ATOM 1405 O O . TYR A 1 173 ? 11.864 -25.964 -22.604 1.00 47.94 173 TYR A O 1
ATOM 1413 N N . PHE A 1 174 ? 9.964 -26.841 -23.464 1.00 41.19 174 PHE A N 1
ATOM 1414 C CA . PHE A 1 174 ? 10.561 -27.851 -24.343 1.00 41.19 174 PHE A CA 1
ATOM 1415 C C . PHE A 1 174 ? 10.588 -27.314 -25.770 1.00 41.19 174 PHE A C 1
ATOM 1417 O O . PHE A 1 174 ? 9.596 -26.647 -26.147 1.00 41.19 174 PHE A O 1
#

pLDDT: mean 81.9, std 14.87, range [41.19, 97.06]

Secondary structure (DSSP, 8-state):
--EEEEEEEEE-TTSSEEEEEEEEEEEEE-STT-EEEEEEEEEEEETTS-S-EEEEEEEEEES-TTTT-EEEEEEEEE-SSSTTEEEEEEEEE-SS--EEEEEEEEETTT--EEEEETTEEEEEEE-TTSSEEEEEE----TTTT-TTTT-EEEEEETTT--EEEEEE------

Foldseek 3Di:
DKDKDWDDKDAFPVRFKIKTKIWIWDDFDDDPFIKIKIKIWMWMATPVRPPIDTQAIDIDIDTNVVQQWDKDWYWDDDDPVQRQKTKTWIWITGPQAIWIFWIWIARSNVNDIDTQDGQFTAWDDADPVRQKTKGDGQPVDPGHSDCPAWVWIKIAGSVVRDIDIDDTDHPDDD

Sequence (174 aa):
MDFSFVNNFLISPDGLRIAWNVNRITNIIEDDDGTAFIKHEVYTANIDGKDKRLVFKEQLKVKDVFADNGMERRMVYWSRKIKNQLFFSTFNIGQLWSEYKSLFALNIETGLLSEINKDVEVFLNFSLNETLVAYTPNDHTCCAGTNYTNNTVSILDLISGKNVVIYLRRISYF